Protein AF-A0A3S1JXC1-F1 (afdb_monomer)

Mean predicted aligned error: 9.46 Å

Radius of gyration: 21.22 Å; Cα contacts (8 Å, |Δi|>4): 31; chains: 1; bounding box: 63×40×57 Å

Foldseek 3Di:
DDDPCVCPPNVVVVVVVVVVVVVVVVVVVVLCVQQVPDDPVCNVVSVVVVVVVVVCCVVVLVVVLVVQLVVQLPDPDPVPRDPVSNVRSVVRSVVVVVVVVVVVVVVVVVVVVVVPDDDDPDDDD

Secondary structure (DSSP, 8-state):
----STTTTHHHHHHHHHHHHHHHHHHHHHHHHHHTT--TTTHHHHHHHHHHHHHHHHHHHHHHHHHHHHHHTT-S-GGG--HHHHHHHHHHHHHHHHHHHHHHHHHHHHHHHHHT---------

Sequence (125 aa):
SMMPTISGIPGYIAPIAIVTSGYALFQTANNTAVMSDIRPDQRGVISGLLNLSRNLGLITGASAMGAVFAFASVTIDIATARPEAVAAGMRITFAVAAVLIVVALAMAVGSRALAARPSLPGDIS

Solvent-accessible surface area (backbone atoms only — not comparable to full-atom values): 7306 Å² total; per-residue (Å²): 141,88,75,80,83,83,40,68,67,62,62,54,48,51,58,52,51,53,53,51,53,49,49,53,54,52,52,50,55,50,52,52,64,68,51,71,86,53,56,81,90,49,44,65,60,52,51,49,50,53,52,48,53,49,51,50,51,50,54,53,47,54,54,50,45,51,50,47,25,51,62,57,28,76,50,98,44,79,93,74,49,54,71,67,35,54,53,48,6,53,53,52,32,51,51,53,51,51,51,53,49,52,52,51,50,50,51,57,53,49,54,51,57,60,71,66,57,75,82,75,93,80,85,92,127

Structure (mmCIF, N/CA/C/O backbone):
data_AF-A0A3S1JXC1-F1
#
_entry.id   AF-A0A3S1JXC1-F1
#
loop_
_atom_site.group_PDB
_atom_site.id
_atom_site.type_symbol
_atom_site.label_atom_id
_atom_site.label_alt_id
_atom_site.label_comp_id
_atom_site.label_asym_id
_atom_site.label_entity_id
_atom_site.label_seq_id
_atom_site.pdbx_PDB_ins_code
_atom_site.Cartn_x
_atom_site.Cartn_y
_atom_site.Cartn_z
_atom_site.occupancy
_atom_site.B_iso_or_equiv
_atom_site.auth_seq_id
_atom_site.auth_comp_id
_atom_site.auth_asym_id
_atom_site.auth_atom_id
_atom_site.pdbx_PDB_model_num
ATOM 1 N N . SER A 1 1 ? 6.760 7.162 -29.001 1.00 48.03 1 SER A N 1
ATOM 2 C CA . SER A 1 1 ? 6.761 8.341 -28.118 1.00 48.03 1 SER A CA 1
ATOM 3 C C . SER A 1 1 ? 5.793 9.376 -28.627 1.00 48.03 1 SER A C 1
ATOM 5 O O . SER A 1 1 ? 6.128 9.998 -29.616 1.00 48.03 1 SER A O 1
ATOM 7 N N . MET A 1 2 ? 4.629 9.537 -27.989 1.00 46.03 2 MET A N 1
ATOM 8 C CA . MET A 1 2 ? 3.801 10.751 -28.041 1.00 46.03 2 MET A CA 1
ATOM 9 C C . MET A 1 2 ? 2.894 10.763 -26.804 1.00 46.03 2 MET A C 1
ATOM 11 O O . MET A 1 2 ? 1.779 10.258 -26.832 1.00 46.03 2 MET A O 1
ATOM 15 N N . MET A 1 3 ? 3.395 11.298 -25.694 1.00 49.75 3 MET A N 1
ATOM 16 C CA . MET A 1 3 ? 2.536 11.962 -24.714 1.00 49.75 3 MET A CA 1
ATOM 17 C C . MET A 1 3 ? 2.987 13.421 -24.711 1.00 49.75 3 MET A C 1
ATOM 19 O O . MET A 1 3 ? 4.197 13.655 -24.665 1.00 49.75 3 MET A O 1
ATOM 23 N N . PRO A 1 4 ? 2.071 14.393 -24.837 1.00 54.19 4 PRO A N 1
ATOM 24 C CA . PRO A 1 4 ? 2.443 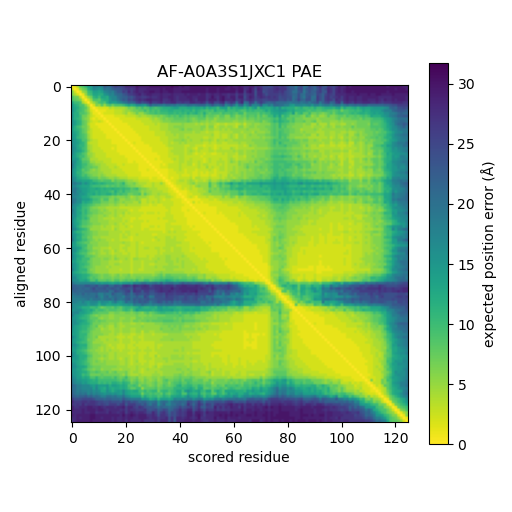15.795 -24.846 1.00 54.19 4 PRO A CA 1
ATOM 25 C C . PRO A 1 4 ? 3.209 16.119 -23.566 1.00 54.19 4 PRO A C 1
ATOM 27 O O . PRO A 1 4 ? 2.713 15.889 -22.464 1.00 54.19 4 PRO A O 1
ATOM 30 N N . THR A 1 5 ? 4.380 16.728 -23.709 1.00 55.84 5 THR A N 1
ATOM 31 C CA . THR A 1 5 ? 5.201 17.345 -22.653 1.00 55.84 5 THR A CA 1
ATOM 32 C C . THR A 1 5 ? 4.471 18.504 -21.933 1.00 55.84 5 THR A C 1
ATOM 34 O O . THR A 1 5 ? 5.090 19.337 -21.283 1.00 55.84 5 THR A O 1
ATOM 37 N N . ILE A 1 6 ? 3.140 18.590 -22.045 1.00 55.81 6 ILE A N 1
ATOM 38 C CA . ILE A 1 6 ? 2.315 19.743 -21.669 1.00 55.81 6 ILE A CA 1
ATOM 39 C C . ILE A 1 6 ? 1.902 19.751 -20.192 1.00 55.81 6 ILE A C 1
ATOM 41 O O . ILE A 1 6 ? 1.209 20.657 -19.746 1.00 55.81 6 ILE A O 1
ATOM 45 N N . SER A 1 7 ? 2.351 18.774 -19.402 1.00 58.69 7 SER A N 1
ATOM 46 C CA . SER A 1 7 ? 2.064 18.724 -17.967 1.00 58.69 7 SER A CA 1
ATOM 47 C C . SER A 1 7 ? 3.323 18.530 -17.125 1.00 58.69 7 SER A C 1
ATOM 49 O O . SER A 1 7 ? 3.282 17.790 -16.159 1.00 58.69 7 SER A O 1
ATOM 51 N N . GLY A 1 8 ? 4.446 19.163 -17.491 1.00 71.38 8 GLY A N 1
ATOM 52 C CA . GLY A 1 8 ? 5.758 19.020 -16.833 1.00 71.38 8 GLY A CA 1
ATOM 53 C C . GLY A 1 8 ? 5.722 18.820 -15.306 1.00 71.38 8 GLY A C 1
ATOM 54 O O . GLY A 1 8 ? 5.632 17.699 -14.819 1.00 71.38 8 GLY A O 1
ATOM 55 N N . ILE A 1 9 ? 5.810 19.898 -14.528 1.00 79.75 9 ILE A N 1
ATOM 56 C CA . ILE A 1 9 ? 5.703 19.825 -13.059 1.00 79.75 9 ILE A CA 1
ATOM 57 C C . ILE A 1 9 ? 4.259 19.508 -12.604 1.00 79.75 9 ILE A C 1
ATOM 59 O O . ILE A 1 9 ? 4.093 18.651 -11.735 1.00 79.75 9 ILE A O 1
ATOM 63 N N . PRO A 1 10 ? 3.193 20.113 -13.175 1.00 83.06 10 PRO A N 1
ATOM 64 C CA . PRO A 1 10 ? 1.829 19.894 -12.680 1.00 83.06 10 PRO A CA 1
ATOM 65 C C . PRO A 1 10 ? 1.331 18.447 -12.798 1.00 83.06 10 PRO A C 1
ATOM 67 O O . PRO A 1 10 ? 0.660 17.960 -11.892 1.00 83.06 10 PRO A O 1
ATOM 70 N N . GLY A 1 11 ? 1.685 17.738 -13.868 1.00 81.31 11 GLY A N 1
ATOM 71 C CA . GLY A 1 11 ? 1.294 16.346 -14.108 1.00 81.31 11 GLY A CA 1
ATOM 72 C C . GLY A 1 11 ? 2.042 15.347 -13.237 1.00 81.31 11 GLY A C 1
ATOM 73 O O . GLY A 1 11 ? 1.581 14.223 -13.073 1.00 81.31 11 GLY A O 1
ATOM 74 N N . TYR A 1 12 ? 3.157 15.764 -12.637 1.00 78.31 12 TYR A N 1
ATOM 75 C CA . TYR A 1 12 ? 3.862 15.008 -11.609 1.00 78.31 12 TYR A CA 1
ATOM 76 C C . TYR A 1 12 ? 3.321 15.310 -10.203 1.00 78.31 12 TYR A C 1
ATOM 78 O O . TYR A 1 12 ? 3.081 14.398 -9.413 1.00 78.31 12 TYR A O 1
ATOM 86 N N . ILE A 1 13 ? 3.074 16.587 -9.898 1.00 88.88 13 ILE A N 1
ATOM 87 C CA . ILE A 1 13 ? 2.615 17.025 -8.574 1.00 88.88 13 ILE A CA 1
ATOM 88 C C . ILE A 1 13 ? 1.165 16.616 -8.304 1.00 88.88 13 ILE A C 1
ATOM 90 O O . ILE A 1 13 ? 0.861 16.183 -7.194 1.00 88.88 13 ILE A O 1
ATOM 94 N N . ALA A 1 14 ? 0.268 16.717 -9.289 1.00 89.44 14 ALA A N 1
ATOM 95 C CA . ALA A 1 14 ? -1.149 16.422 -9.079 1.00 89.44 14 ALA A CA 1
ATOM 96 C C . ALA A 1 14 ? -1.402 14.967 -8.624 1.00 89.44 14 ALA A C 1
ATOM 98 O O . ALA A 1 14 ? -2.082 14.792 -7.611 1.00 89.44 14 ALA A O 1
ATOM 99 N N . PRO A 1 15 ? -0.828 13.921 -9.258 1.00 86.44 15 PRO A N 1
ATOM 100 C CA . PRO A 1 15 ? -0.954 12.550 -8.763 1.00 86.44 15 PRO A CA 1
ATOM 101 C C . PRO A 1 15 ? -0.399 12.364 -7.348 1.00 86.44 15 PRO A C 1
ATOM 103 O O . PRO A 1 15 ? -1.038 11.708 -6.530 1.00 86.44 15 PRO A O 1
ATOM 106 N N . ILE A 1 16 ? 0.753 12.967 -7.030 1.00 89.62 16 ILE A N 1
ATOM 107 C CA . ILE A 1 16 ? 1.356 12.878 -5.691 1.00 89.62 16 ILE A CA 1
ATOM 108 C C . ILE A 1 16 ? 0.437 13.504 -4.646 1.00 89.62 16 ILE A C 1
ATOM 110 O O . ILE A 1 16 ? 0.200 12.897 -3.602 1.00 89.62 16 ILE A O 1
ATOM 114 N N . ALA A 1 17 ? -0.104 14.690 -4.930 1.00 92.81 17 ALA A N 1
ATOM 115 C CA . ALA A 1 17 ? -1.039 15.369 -4.044 1.00 92.81 17 ALA A CA 1
ATOM 116 C C . ALA A 1 17 ? -2.292 14.514 -3.814 1.00 92.81 17 ALA A C 1
ATOM 118 O O . ALA A 1 17 ? -2.647 14.252 -2.668 1.00 92.81 17 ALA A O 1
ATOM 119 N N . ILE A 1 18 ? -2.903 13.995 -4.884 1.00 93.38 18 ILE A N 1
ATOM 120 C CA . ILE A 1 18 ? -4.095 13.136 -4.806 1.00 93.38 18 ILE A CA 1
ATOM 121 C C . ILE A 1 18 ? -3.822 11.887 -3.961 1.00 93.38 18 ILE A C 1
ATOM 123 O O . ILE A 1 18 ? -4.598 11.580 -3.055 1.00 93.38 18 ILE A O 1
ATOM 127 N N . VAL A 1 19 ? -2.719 11.180 -4.220 1.00 90.31 19 VAL A N 1
ATOM 128 C CA . VAL A 1 19 ? -2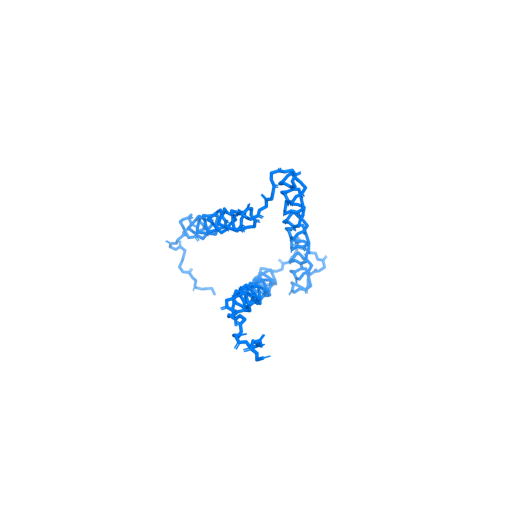.364 9.956 -3.486 1.00 90.31 19 VAL A CA 1
ATOM 129 C C . VAL A 1 19 ? -2.075 10.264 -2.020 1.00 90.31 19 VAL A C 1
ATOM 131 O O . VAL A 1 19 ? -2.563 9.555 -1.145 1.00 90.31 19 VAL A O 1
ATOM 134 N N . THR A 1 20 ? -1.336 11.336 -1.735 1.00 91.88 20 THR A N 1
ATOM 135 C CA . THR A 1 20 ? -0.964 11.717 -0.364 1.00 91.88 20 THR A CA 1
ATOM 136 C C . THR A 1 20 ? -2.186 12.140 0.446 1.00 91.88 20 THR A C 1
ATOM 138 O O . THR A 1 20 ? -2.387 11.659 1.562 1.00 91.88 20 THR A O 1
ATOM 141 N N . SER A 1 21 ? -3.037 13.001 -0.115 1.00 93.62 21 SER A N 1
ATOM 142 C CA . SER A 1 21 ? -4.274 13.438 0.535 1.00 93.62 21 SER A CA 1
ATOM 143 C C . SER A 1 21 ? -5.244 12.277 0.728 1.00 93.62 21 SER A C 1
ATOM 145 O O . SER A 1 21 ? -5.795 12.119 1.817 1.00 93.62 21 SER A O 1
ATOM 147 N N . GLY A 1 22 ? -5.412 11.425 -0.288 1.00 91.25 22 GLY A N 1
ATOM 148 C CA . GLY A 1 22 ? -6.216 10.211 -0.184 1.00 91.25 22 GLY A CA 1
ATOM 149 C C . GLY A 1 22 ? -5.710 9.309 0.938 1.00 91.25 22 GLY A C 1
ATOM 150 O O . GLY A 1 22 ? -6.472 8.959 1.835 1.00 91.25 22 GLY A O 1
ATOM 151 N N . TYR A 1 23 ? -4.411 9.006 0.945 1.00 89.62 23 TYR A N 1
ATOM 152 C CA . TYR A 1 23 ? -3.778 8.204 1.989 1.00 89.62 23 TYR A CA 1
ATOM 153 C C . TYR A 1 23 ? -4.027 8.774 3.391 1.00 89.62 23 TYR A C 1
ATOM 155 O O . TYR A 1 23 ? -4.467 8.034 4.268 1.00 89.62 23 TYR A O 1
ATOM 163 N N . ALA A 1 24 ? -3.832 10.080 3.597 1.00 91.50 24 ALA A N 1
ATOM 164 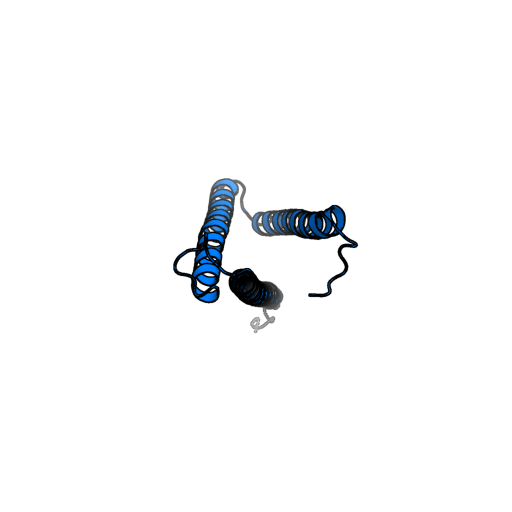C CA . ALA A 1 24 ? -4.053 10.724 4.892 1.00 91.50 24 ALA A CA 1
ATOM 165 C C . ALA A 1 24 ? -5.516 10.623 5.364 1.00 91.50 24 ALA A C 1
ATOM 167 O O . ALA A 1 24 ? -5.777 10.291 6.526 1.00 91.50 24 ALA A O 1
ATOM 168 N N . LEU A 1 25 ? -6.478 10.859 4.466 1.00 91.94 25 LEU A N 1
ATOM 169 C CA . LEU A 1 25 ? -7.908 10.750 4.772 1.00 91.94 25 LEU A CA 1
ATOM 170 C C . LEU A 1 25 ? -8.307 9.306 5.104 1.00 91.94 25 LEU A C 1
ATOM 172 O O . LEU A 1 25 ? -8.952 9.064 6.127 1.00 91.94 25 LEU A O 1
ATOM 176 N N . PHE A 1 26 ? -7.879 8.339 4.288 1.00 87.69 26 PHE A N 1
ATOM 177 C CA . PHE A 1 26 ? -8.147 6.919 4.521 1.00 87.69 26 PHE A CA 1
ATOM 178 C C . PHE A 1 26 ? -7.518 6.424 5.821 1.00 87.69 26 PHE A C 1
ATOM 180 O O . PHE A 1 26 ? -8.177 5.730 6.594 1.00 87.69 26 PHE A O 1
ATOM 187 N N . GLN A 1 27 ? -6.266 6.798 6.088 1.00 89.25 27 GLN A N 1
ATOM 188 C CA . GLN A 1 27 ? -5.560 6.414 7.305 1.00 89.25 27 GLN A CA 1
ATOM 189 C C . GLN A 1 27 ? -6.262 6.973 8.547 1.00 89.25 27 GLN A C 1
ATOM 191 O O . GLN A 1 27 ? -6.433 6.248 9.524 1.00 89.25 27 GLN A O 1
ATOM 196 N N . THR A 1 28 ? -6.724 8.225 8.497 1.00 91.38 28 THR A N 1
ATOM 197 C CA . THR A 1 28 ? -7.452 8.864 9.603 1.00 91.38 28 THR A CA 1
ATOM 198 C C . THR A 1 28 ? -8.773 8.148 9.876 1.00 91.38 28 THR A C 1
ATOM 200 O O . THR A 1 28 ? -9.002 7.696 10.996 1.00 91.38 28 THR A O 1
ATOM 203 N N . ALA A 1 29 ? -9.607 7.961 8.849 1.00 87.12 29 ALA A N 1
ATOM 204 C CA . ALA A 1 29 ? -10.892 7.280 8.989 1.00 87.12 29 ALA A CA 1
ATOM 205 C C . ALA A 1 29 ? -10.736 5.826 9.471 1.00 87.12 29 ALA A C 1
ATOM 207 O O . ALA A 1 29 ? -11.496 5.371 10.324 1.00 87.12 29 ALA A O 1
ATOM 208 N N . ASN A 1 30 ? -9.737 5.100 8.958 1.00 87.50 30 ASN A N 1
ATOM 209 C CA . ASN A 1 30 ? -9.452 3.727 9.369 1.00 87.50 30 ASN A CA 1
ATOM 210 C C . ASN A 1 30 ? -8.983 3.650 10.829 1.00 87.50 30 ASN A C 1
ATOM 212 O O . ASN A 1 30 ? -9.493 2.825 11.583 1.00 87.50 30 ASN A O 1
ATOM 216 N N . ASN A 1 31 ? -8.082 4.542 11.249 1.00 89.62 31 ASN A N 1
ATOM 217 C CA . ASN A 1 31 ? -7.625 4.607 12.637 1.00 89.62 31 ASN A CA 1
ATOM 218 C C . ASN A 1 31 ? -8.786 4.864 13.596 1.00 89.62 31 ASN A C 1
ATOM 220 O O . ASN A 1 31 ? -8.928 4.155 14.588 1.00 89.62 31 ASN A O 1
ATOM 224 N N . THR A 1 32 ? -9.633 5.849 13.299 1.00 87.81 32 THR A N 1
ATOM 225 C CA . THR A 1 32 ? -10.787 6.172 14.144 1.00 87.81 32 THR A CA 1
ATOM 226 C C . THR A 1 32 ? -11.780 5.015 14.208 1.00 87.81 32 THR A C 1
ATOM 228 O O . THR A 1 32 ? -12.261 4.707 15.292 1.00 87.81 32 THR A O 1
ATOM 231 N N . ALA A 1 33 ? -12.041 4.340 13.084 1.00 87.00 33 ALA A N 1
ATOM 232 C CA . ALA A 1 33 ? -12.937 3.185 13.041 1.00 87.00 33 ALA A CA 1
ATOM 233 C C . ALA A 1 33 ? -12.411 1.983 13.842 1.00 87.00 33 ALA A C 1
ATOM 235 O O . ALA A 1 33 ? -13.196 1.284 14.466 1.00 87.00 33 ALA A O 1
ATOM 236 N N . VAL A 1 34 ? -11.096 1.738 13.855 1.00 87.94 34 VAL A N 1
ATOM 237 C CA . VAL A 1 34 ? -10.511 0.695 14.715 1.00 87.94 34 VAL A CA 1
ATOM 238 C C . VAL A 1 34 ? -10.611 1.091 16.189 1.00 87.94 34 VAL A C 1
ATOM 240 O O . VAL A 1 34 ? -10.812 0.233 17.038 1.00 87.94 34 VAL A O 1
ATOM 243 N N . MET A 1 35 ? -10.488 2.382 16.506 1.00 90.94 35 MET A N 1
ATOM 244 C CA . MET A 1 35 ? -10.428 2.877 17.885 1.00 90.94 35 MET A CA 1
ATOM 245 C C . MET A 1 35 ? -11.787 3.128 18.551 1.00 90.94 35 MET A C 1
ATOM 247 O O . MET A 1 35 ? -11.808 3.297 19.773 1.00 90.94 35 MET A O 1
ATOM 251 N N . SER A 1 36 ? -12.896 3.174 17.800 1.00 87.06 36 SER A N 1
ATOM 252 C CA . SER A 1 36 ? -14.216 3.595 18.304 1.00 87.06 36 SER A CA 1
ATOM 253 C C . SER A 1 36 ? -14.703 2.780 19.499 1.00 87.06 36 SER A C 1
ATOM 255 O O . SER A 1 36 ? -15.198 3.357 20.464 1.00 87.06 36 SER A O 1
ATOM 257 N N . ASP A 1 37 ? -14.485 1.466 19.473 1.00 84.69 37 ASP A N 1
ATOM 258 C CA . ASP A 1 37 ? -15.061 0.520 20.438 1.00 84.69 37 ASP A CA 1
ATOM 259 C C . ASP A 1 37 ? -14.018 -0.074 21.402 1.00 84.69 37 ASP A C 1
ATOM 261 O O . ASP A 1 37 ? -14.250 -1.087 22.066 1.00 84.69 37 ASP A O 1
ATOM 265 N N . ILE A 1 38 ? -12.841 0.557 21.502 1.00 89.25 38 ILE A N 1
ATOM 266 C CA . ILE A 1 38 ? -11.729 0.066 22.327 1.00 89.25 38 ILE A CA 1
ATOM 267 C C . ILE A 1 38 ? -11.750 0.703 23.717 1.00 89.25 38 ILE A C 1
ATOM 269 O O . ILE A 1 38 ? -11.716 1.934 23.872 1.00 89.25 38 ILE A O 1
ATOM 273 N N . ARG A 1 39 ? -11.719 -0.162 24.740 1.00 89.00 39 ARG A N 1
ATOM 274 C CA . ARG A 1 39 ? -11.638 0.226 26.154 1.00 89.00 39 ARG A CA 1
ATOM 275 C C . ARG A 1 39 ? -10.371 1.055 26.425 1.00 89.00 39 ARG A C 1
ATOM 277 O O . ARG A 1 39 ? -9.317 0.739 25.867 1.00 89.00 39 ARG A O 1
ATOM 284 N N . PRO A 1 40 ? -10.430 2.105 27.267 1.00 85.81 40 PRO A N 1
ATOM 285 C CA . PRO A 1 40 ? -9.308 3.026 27.473 1.00 85.81 40 PRO A CA 1
ATOM 286 C C . PRO A 1 40 ? -7.983 2.360 27.872 1.00 85.81 40 PRO A C 1
ATOM 288 O O . PRO A 1 40 ? -6.928 2.802 27.424 1.00 85.81 40 PRO A O 1
ATOM 291 N N . ASP A 1 41 ? -8.040 1.280 28.649 1.00 90.81 41 ASP A N 1
ATOM 292 C CA . ASP A 1 41 ? -6.898 0.491 29.123 1.00 90.81 41 ASP A CA 1
ATOM 293 C C . ASP A 1 41 ? -6.162 -0.265 28.001 1.00 90.81 41 ASP A C 1
ATOM 295 O O . ASP A 1 41 ? -4.976 -0.560 28.129 1.00 90.81 41 ASP A O 1
ATOM 299 N N . GLN A 1 42 ? -6.823 -0.527 26.870 1.00 91.81 42 GLN A N 1
ATOM 300 C CA . GLN A 1 42 ? -6.270 -1.311 25.756 1.00 91.81 42 GLN A CA 1
ATOM 301 C C . GLN A 1 42 ? -5.865 -0.460 24.545 1.00 91.81 42 GLN A C 1
ATOM 303 O O . GLN A 1 42 ? -5.186 -0.952 23.639 1.00 91.81 42 GLN A O 1
ATOM 308 N N . ARG A 1 43 ? -6.223 0.832 24.517 1.00 90.25 43 ARG A N 1
ATOM 309 C CA . ARG A 1 43 ? -5.968 1.725 23.369 1.00 90.25 43 ARG A CA 1
ATOM 310 C C . ARG A 1 43 ? -4.491 1.823 22.999 1.00 90.25 43 ARG A C 1
ATOM 312 O O . ARG A 1 43 ? -4.172 1.869 21.814 1.00 90.25 43 ARG A O 1
ATOM 319 N N . GLY A 1 44 ? -3.593 1.814 23.986 1.00 91.81 44 GLY A N 1
ATOM 320 C CA . GLY A 1 44 ? -2.146 1.851 23.748 1.00 91.81 44 GLY A CA 1
ATOM 321 C C . GLY A 1 44 ? -1.645 0.623 22.984 1.00 91.81 44 GLY A C 1
ATOM 322 O O . GLY A 1 44 ? -0.947 0.761 21.982 1.00 91.81 44 GLY A O 1
ATOM 323 N N . VAL A 1 45 ? -2.066 -0.574 23.406 1.00 94.12 45 VAL A N 1
ATOM 324 C CA . VAL A 1 45 ? -1.677 -1.843 22.771 1.00 94.12 45 VAL A CA 1
ATOM 325 C C . VAL A 1 45 ? -2.255 -1.946 21.362 1.00 94.12 45 VAL A C 1
ATOM 327 O O . VAL A 1 45 ? -1.528 -2.282 20.428 1.00 94.12 45 VAL A O 1
ATOM 330 N N . ILE A 1 46 ? -3.531 -1.596 21.173 1.00 94.88 46 ILE A N 1
ATOM 331 C CA . ILE A 1 46 ? -4.157 -1.666 19.847 1.00 94.88 46 ILE A CA 1
ATOM 332 C C . ILE A 1 46 ? -3.583 -0.609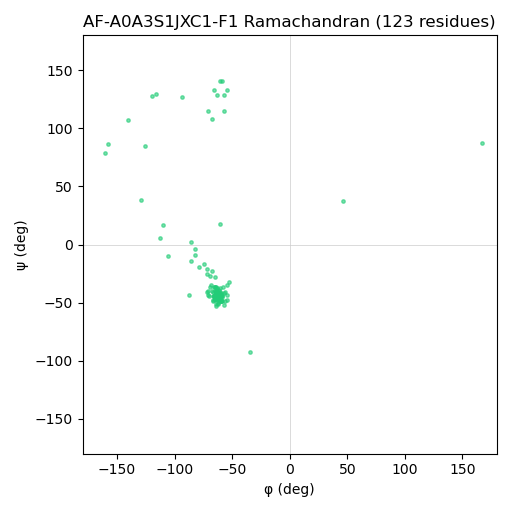 18.899 1.00 94.88 46 ILE A C 1
ATOM 334 O O . ILE A 1 46 ? -3.352 -0.904 17.729 1.00 94.88 46 ILE A O 1
ATOM 338 N N . SER A 1 47 ? -3.268 0.593 19.389 1.00 91.19 47 SER A N 1
ATOM 339 C CA . SER A 1 47 ? -2.590 1.621 18.588 1.00 91.19 47 SER A CA 1
ATOM 340 C C . SER A 1 47 ? -1.184 1.175 18.181 1.00 91.19 47 SER A C 1
ATOM 342 O O . SER A 1 47 ? -0.794 1.326 17.021 1.00 91.19 47 SER A O 1
ATOM 344 N N . GLY A 1 48 ? -0.455 0.531 19.100 1.00 94.06 48 GLY A N 1
ATOM 345 C CA . GLY A 1 48 ? 0.837 -0.091 18.823 1.00 94.06 48 GLY A CA 1
ATOM 346 C C . GLY A 1 48 ? 0.745 -1.173 17.746 1.00 94.06 48 GLY A C 1
ATOM 347 O O . GLY A 1 48 ? 1.497 -1.129 16.773 1.00 94.06 48 GLY A O 1
ATOM 348 N N . LEU A 1 49 ? -0.214 -2.095 17.865 1.00 95.50 49 LEU A N 1
ATOM 349 C CA . LEU A 1 49 ? -0.422 -3.167 16.889 1.00 95.50 49 LEU A CA 1
ATOM 350 C C . LEU A 1 49 ? -0.852 -2.624 15.519 1.00 95.50 49 LEU A C 1
ATOM 352 O O . LEU A 1 49 ? -0.355 -3.082 14.490 1.00 95.50 49 LEU A O 1
ATOM 356 N N . LEU A 1 50 ? -1.719 -1.610 15.495 1.00 92.50 50 LEU A N 1
ATOM 357 C CA . LEU A 1 50 ? -2.155 -0.939 14.273 1.00 92.50 50 LEU A CA 1
ATOM 358 C C . LEU A 1 50 ? -0.983 -0.248 13.564 1.00 92.50 50 LEU A C 1
ATOM 360 O O . LEU A 1 50 ? -0.822 -0.372 12.348 1.00 92.50 50 LEU A O 1
ATOM 364 N N . ASN A 1 51 ? -0.134 0.458 14.315 1.00 93.75 51 ASN A N 1
ATOM 365 C CA . ASN A 1 51 ? 1.054 1.092 13.757 1.00 93.75 51 ASN A CA 1
ATOM 366 C C . ASN A 1 51 ? 2.085 0.063 13.276 1.00 93.75 51 ASN A C 1
ATOM 368 O O . ASN A 1 51 ? 2.682 0.244 12.214 1.00 93.75 51 ASN A O 1
ATOM 372 N N . LEU A 1 52 ? 2.280 -1.027 14.018 1.00 95.62 52 LEU A N 1
ATOM 373 C CA . LEU A 1 52 ? 3.168 -2.115 13.620 1.00 95.62 52 LEU A CA 1
ATOM 374 C C . LEU A 1 52 ? 2.687 -2.764 12.321 1.00 95.62 52 LEU A C 1
ATOM 376 O O . LEU A 1 52 ? 3.458 -2.857 11.371 1.00 95.62 52 LEU A O 1
ATOM 380 N N . SER A 1 53 ? 1.409 -3.142 12.250 1.00 94.38 53 SER A N 1
ATOM 381 C CA . SER A 1 53 ? 0.802 -3.718 11.046 1.00 94.38 53 SER A CA 1
ATOM 382 C C . SER A 1 53 ? 0.997 -2.813 9.832 1.00 94.38 53 SER A C 1
ATOM 384 O O . SER A 1 53 ? 1.377 -3.292 8.764 1.00 94.38 53 SER A O 1
ATOM 386 N N . ARG A 1 54 ? 0.811 -1.500 10.002 1.00 91.56 54 ARG A N 1
ATOM 387 C CA . ARG A 1 54 ? 1.036 -0.523 8.936 1.00 91.56 54 ARG A CA 1
ATOM 388 C C . ARG A 1 54 ? 2.485 -0.487 8.474 1.00 91.56 54 ARG A C 1
ATOM 390 O O . ARG A 1 54 ? 2.731 -0.554 7.275 1.00 91.56 54 ARG A O 1
ATOM 397 N N . ASN A 1 55 ? 3.432 -0.353 9.399 1.00 94.88 55 ASN A N 1
ATOM 398 C CA . ASN A 1 55 ? 4.847 -0.264 9.042 1.00 94.88 55 ASN A CA 1
ATOM 399 C C . ASN A 1 55 ? 5.340 -1.556 8.391 1.00 94.88 55 ASN A C 1
ATOM 401 O O . ASN A 1 55 ? 6.048 -1.494 7.392 1.00 94.88 55 ASN A O 1
ATOM 405 N N . LEU A 1 56 ? 4.904 -2.714 8.889 1.00 96.19 56 LEU A N 1
ATOM 406 C CA . LEU A 1 56 ? 5.177 -3.996 8.245 1.00 96.19 56 LEU A CA 1
ATOM 407 C C . LEU A 1 56 ? 4.598 -4.035 6.830 1.00 96.19 56 LEU A C 1
ATOM 409 O O . LEU A 1 56 ? 5.325 -4.346 5.895 1.00 96.19 56 LEU A O 1
ATOM 413 N N . GLY A 1 57 ? 3.337 -3.636 6.646 1.00 93.12 57 GLY A N 1
ATOM 414 C CA . GLY A 1 57 ? 2.719 -3.551 5.323 1.00 93.12 57 GLY A CA 1
ATOM 415 C C . GLY A 1 57 ? 3.485 -2.637 4.359 1.00 93.12 57 GLY A C 1
ATOM 416 O O . GLY A 1 57 ? 3.685 -3.004 3.203 1.00 93.12 57 GLY A O 1
ATOM 417 N N . LEU A 1 58 ? 3.967 -1.483 4.831 1.00 92.94 58 LEU A N 1
ATOM 418 C CA . LEU A 1 58 ? 4.767 -0.552 4.029 1.00 92.94 58 LEU A CA 1
ATOM 419 C C . LEU A 1 58 ? 6.135 -1.134 3.656 1.00 92.94 58 LEU A C 1
ATOM 421 O O . LEU A 1 58 ? 6.505 -1.091 2.484 1.00 92.94 58 LEU A O 1
ATOM 425 N N . ILE A 1 59 ? 6.869 -1.698 4.619 1.00 96.31 59 ILE A N 1
ATOM 426 C CA . ILE A 1 59 ? 8.195 -2.291 4.386 1.00 96.31 59 ILE A CA 1
ATOM 427 C C . ILE A 1 59 ? 8.073 -3.488 3.441 1.00 96.31 59 ILE A C 1
ATOM 429 O O . ILE A 1 59 ? 8.743 -3.531 2.411 1.00 96.31 59 ILE A O 1
ATOM 433 N N . THR A 1 60 ? 7.174 -4.428 3.741 1.00 95.06 60 THR A N 1
ATOM 434 C CA . THR A 1 60 ? 6.933 -5.605 2.901 1.00 95.06 60 THR A CA 1
ATOM 435 C C . THR A 1 60 ? 6.459 -5.203 1.509 1.00 95.06 60 THR A C 1
ATOM 437 O O . THR A 1 60 ? 6.944 -5.751 0.522 1.00 95.06 60 THR A O 1
ATOM 440 N N . GLY A 1 61 ? 5.558 -4.223 1.406 1.00 93.88 61 GLY A N 1
ATOM 441 C CA . GLY A 1 61 ? 5.074 -3.707 0.129 1.00 93.88 61 GLY A CA 1
ATOM 442 C C . GLY A 1 61 ? 6.191 -3.093 -0.713 1.00 93.88 61 GLY A C 1
ATOM 443 O O . GLY A 1 61 ? 6.332 -3.448 -1.881 1.00 93.88 61 GLY A O 1
ATOM 444 N N . ALA A 1 62 ? 7.023 -2.230 -0.125 1.00 94.62 62 ALA A N 1
ATOM 445 C CA . ALA A 1 62 ? 8.153 -1.616 -0.818 1.00 94.62 62 ALA A CA 1
ATOM 446 C C . ALA A 1 62 ? 9.157 -2.669 -1.315 1.00 94.62 62 ALA A C 1
ATOM 448 O O . ALA A 1 62 ? 9.549 -2.641 -2.483 1.00 94.62 62 ALA A O 1
ATOM 449 N N . SER A 1 63 ? 9.519 -3.639 -0.470 1.00 95.69 63 SER A N 1
ATOM 450 C CA . SER A 1 63 ? 10.414 -4.737 -0.853 1.00 95.69 63 SER A CA 1
ATOM 451 C C . SER A 1 63 ? 9.819 -5.614 -1.958 1.00 95.69 63 SER A C 1
ATOM 453 O O . SER A 1 63 ? 10.507 -5.920 -2.931 1.00 95.69 63 SER A O 1
ATOM 455 N N . ALA A 1 64 ? 8.540 -5.984 -1.852 1.00 95.69 64 ALA A N 1
ATOM 456 C CA . ALA A 1 64 ? 7.863 -6.808 -2.851 1.00 95.69 64 ALA A CA 1
ATOM 457 C C . ALA A 1 64 ? 7.751 -6.090 -4.203 1.00 95.69 64 ALA A C 1
ATOM 459 O O . ALA A 1 64 ? 8.061 -6.681 -5.235 1.00 95.69 64 ALA A O 1
ATOM 460 N N . MET A 1 65 ? 7.370 -4.809 -4.215 1.00 95.12 65 MET A N 1
ATOM 461 C CA . MET A 1 65 ? 7.288 -4.022 -5.451 1.00 95.12 65 MET A CA 1
ATOM 462 C C . MET A 1 65 ? 8.664 -3.819 -6.094 1.00 95.12 65 MET A C 1
ATOM 464 O O . MET A 1 65 ? 8.772 -3.876 -7.320 1.00 95.12 65 MET A O 1
ATOM 468 N N . GLY A 1 66 ? 9.716 -3.646 -5.287 1.00 91.56 66 GLY A N 1
ATOM 469 C CA . GLY A 1 66 ? 11.100 -3.613 -5.765 1.00 91.56 66 GLY A CA 1
ATOM 470 C C . GLY A 1 66 ? 11.525 -4.930 -6.421 1.00 91.56 66 GLY A C 1
ATOM 471 O O . GLY A 1 66 ? 12.106 -4.913 -7.504 1.00 91.56 66 GLY A O 1
ATOM 472 N N . ALA A 1 67 ? 11.171 -6.071 -5.824 1.00 92.31 67 ALA A N 1
ATOM 473 C CA . ALA A 1 67 ? 11.445 -7.390 -6.393 1.00 92.31 67 ALA A CA 1
ATOM 474 C C . ALA A 1 67 ? 10.666 -7.641 -7.697 1.00 92.31 67 ALA A C 1
ATOM 476 O O . ALA A 1 67 ? 11.248 -8.101 -8.678 1.00 92.31 67 ALA A O 1
ATOM 477 N N . VAL A 1 68 ? 9.374 -7.287 -7.739 1.00 93.06 68 VAL A N 1
ATOM 478 C CA . VAL A 1 68 ? 8.550 -7.363 -8.959 1.00 93.06 68 VAL A CA 1
ATOM 479 C C . VAL A 1 68 ? 9.154 -6.503 -10.063 1.00 93.06 68 VAL A C 1
ATOM 481 O O . VAL A 1 68 ? 9.278 -6.972 -11.190 1.00 93.06 68 VAL A O 1
ATOM 484 N N . PHE A 1 69 ? 9.582 -5.279 -9.745 1.00 90.81 69 PHE A N 1
ATOM 485 C CA . PHE A 1 69 ? 10.234 -4.392 -10.706 1.00 90.81 69 PHE A CA 1
ATOM 486 C C . PHE A 1 69 ? 11.540 -4.989 -11.245 1.00 90.81 69 PHE A C 1
ATOM 488 O O . PHE A 1 69 ? 11.748 -5.015 -12.459 1.00 90.81 69 PHE A O 1
ATOM 495 N N . ALA A 1 70 ? 12.411 -5.487 -10.362 1.00 88.69 70 ALA A N 1
ATOM 496 C CA . ALA A 1 70 ? 13.686 -6.090 -10.747 1.00 88.69 70 ALA A CA 1
ATOM 497 C C . ALA A 1 70 ? 13.480 -7.311 -11.659 1.00 88.69 70 ALA A C 1
ATOM 499 O O . ALA A 1 70 ? 14.128 -7.434 -12.694 1.00 88.69 70 ALA A O 1
ATOM 500 N N . PHE A 1 71 ? 12.514 -8.169 -11.326 1.00 86.94 71 PHE A N 1
ATOM 501 C CA . PHE A 1 71 ? 12.152 -9.316 -12.154 1.00 86.94 71 PHE A CA 1
ATOM 502 C C . PHE A 1 71 ? 11.568 -8.891 -13.511 1.00 86.94 71 PHE A C 1
ATOM 504 O O . PHE A 1 71 ? 11.973 -9.394 -14.557 1.00 86.94 71 PHE A O 1
ATOM 511 N N . ALA A 1 72 ? 10.639 -7.934 -13.507 1.00 86.69 72 ALA A N 1
ATOM 512 C CA . ALA A 1 72 ? 9.918 -7.485 -14.695 1.00 86.69 72 ALA A CA 1
ATOM 513 C C . ALA A 1 72 ? 10.774 -6.665 -15.672 1.00 86.69 72 ALA A C 1
ATOM 515 O O . ALA A 1 72 ? 10.467 -6.614 -16.862 1.00 86.69 72 ALA A O 1
ATOM 516 N N . SER A 1 73 ? 11.830 -6.014 -15.185 1.00 83.56 73 SER A N 1
ATOM 517 C CA . SER A 1 73 ? 12.746 -5.227 -16.015 1.00 83.56 73 SER A CA 1
ATOM 518 C C . SER A 1 73 ? 13.818 -6.072 -16.715 1.00 83.56 73 SER A C 1
ATOM 520 O O . SER A 1 73 ? 14.494 -5.542 -17.593 1.00 83.56 73 SER A O 1
ATOM 522 N N . VAL A 1 74 ? 13.953 -7.371 -16.387 1.00 71.38 74 VAL A N 1
ATOM 523 C CA . VAL A 1 74 ? 14.873 -8.342 -17.031 1.00 71.38 74 VAL A CA 1
ATOM 524 C C . VAL A 1 74 ? 16.288 -7.767 -17.218 1.00 71.38 74 VAL A C 1
ATOM 526 O O . VAL A 1 74 ? 16.948 -7.976 -18.234 1.00 71.38 74 VAL A O 1
ATOM 529 N N . THR A 1 75 ? 16.755 -6.986 -16.245 1.00 62.69 75 THR A N 1
ATOM 530 C CA . THR A 1 75 ? 18.063 -6.332 -16.291 1.00 62.69 75 THR A CA 1
ATOM 531 C C . THR A 1 75 ? 18.919 -6.797 -15.123 1.00 62.69 75 THR A C 1
ATOM 533 O O . THR A 1 75 ? 18.495 -6.763 -13.970 1.00 62.69 75 THR A O 1
ATOM 536 N N . ILE A 1 76 ? 20.131 -7.256 -15.437 1.00 56.16 76 ILE A N 1
ATOM 537 C CA . ILE A 1 76 ? 21.145 -7.640 -14.444 1.00 56.16 76 ILE A CA 1
ATOM 538 C C . ILE A 1 76 ? 21.827 -6.377 -13.883 1.00 56.16 76 ILE A C 1
ATOM 540 O O . ILE A 1 76 ? 22.383 -6.408 -12.789 1.00 56.16 76 ILE A O 1
ATOM 544 N N . ASP A 1 77 ? 21.727 -5.247 -14.594 1.00 60.38 77 ASP A N 1
ATOM 545 C CA . ASP A 1 77 ? 22.334 -3.977 -14.215 1.00 60.38 77 ASP A CA 1
ATOM 546 C C . ASP A 1 77 ? 21.392 -2.795 -14.515 1.00 60.38 77 ASP A C 1
ATOM 548 O O . ASP A 1 77 ? 21.141 -2.405 -15.658 1.00 60.38 77 ASP A O 1
ATOM 552 N N . ILE A 1 78 ? 20.823 -2.219 -13.454 1.00 59.66 78 ILE A N 1
ATOM 553 C CA . ILE A 1 78 ? 19.868 -1.103 -13.536 1.00 59.66 78 ILE A CA 1
ATOM 554 C C . ILE A 1 78 ? 20.540 0.158 -14.103 1.00 59.66 78 ILE A C 1
ATOM 556 O O . ILE A 1 78 ? 19.867 0.959 -14.751 1.00 59.66 78 ILE A O 1
ATOM 560 N N . ALA A 1 79 ? 21.857 0.323 -13.923 1.00 62.91 79 ALA A N 1
ATOM 561 C CA . ALA A 1 79 ? 22.593 1.488 -14.415 1.00 62.91 79 ALA A CA 1
ATOM 562 C C . ALA A 1 79 ? 22.754 1.495 -15.946 1.00 62.91 79 ALA A C 1
ATOM 564 O O . ALA A 1 79 ? 22.939 2.558 -16.537 1.00 62.91 79 ALA A O 1
ATOM 565 N N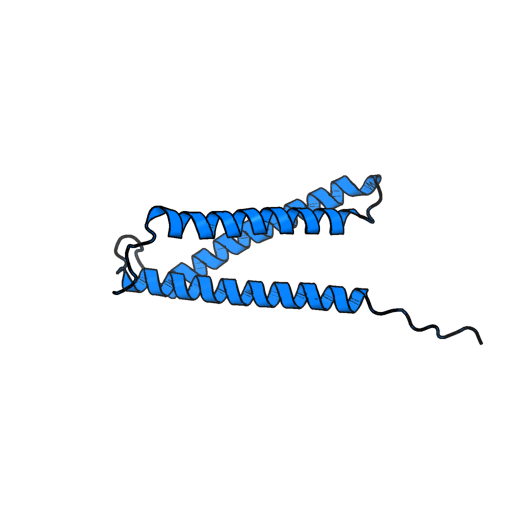 . THR A 1 80 ? 22.639 0.331 -16.594 1.00 62.69 80 THR A N 1
ATOM 566 C CA . THR A 1 80 ? 22.739 0.161 -18.055 1.00 62.69 80 THR A CA 1
ATOM 567 C C . THR A 1 80 ? 21.412 -0.252 -18.703 1.00 62.69 80 THR A C 1
ATOM 569 O O . THR A 1 80 ? 21.348 -0.494 -19.912 1.00 62.69 80 THR A O 1
ATOM 572 N N . ALA A 1 81 ? 20.326 -0.301 -17.923 1.00 64.00 81 ALA A N 1
ATOM 573 C CA . ALA A 1 81 ? 19.016 -0.727 -18.392 1.00 64.00 81 ALA A CA 1
ATOM 574 C C . ALA A 1 81 ? 18.473 0.209 -19.482 1.00 64.00 81 ALA A C 1
ATOM 576 O O . ALA A 1 81 ? 18.384 1.428 -19.316 1.00 64.00 81 ALA A O 1
ATOM 577 N N . ARG A 1 82 ? 18.043 -0.379 -20.603 1.00 75.31 82 ARG A N 1
ATOM 578 C CA . ARG A 1 82 ? 17.390 0.371 -21.679 1.00 75.31 82 ARG A CA 1
ATOM 579 C C . ARG A 1 82 ? 16.108 1.039 -21.155 1.00 75.31 82 ARG A C 1
ATOM 581 O O . ARG A 1 82 ? 15.357 0.385 -20.425 1.00 75.31 82 ARG A O 1
ATOM 588 N N . PRO A 1 83 ? 15.783 2.279 -21.570 1.00 78.62 83 PRO A N 1
ATOM 589 C CA . PRO A 1 83 ? 14.572 2.979 -21.127 1.00 78.62 83 PRO A CA 1
ATOM 590 C C . PRO A 1 83 ? 13.284 2.168 -21.326 1.00 78.62 83 PRO A C 1
ATOM 592 O O . PRO A 1 83 ? 12.359 2.247 -20.517 1.00 78.62 83 PRO A O 1
ATOM 595 N N . GLU A 1 84 ? 13.237 1.340 -22.374 1.00 79.88 84 GLU A N 1
ATOM 596 C CA . GLU A 1 84 ? 12.110 0.446 -22.645 1.00 79.88 84 GLU A CA 1
ATOM 597 C C . GLU A 1 84 ? 11.908 -0.613 -21.547 1.00 79.88 84 GLU A C 1
ATOM 599 O O . GLU A 1 84 ? 10.769 -0.896 -21.172 1.00 79.88 84 GLU A O 1
ATOM 604 N N . ALA A 1 85 ? 12.994 -1.169 -21.003 1.00 81.94 85 ALA A N 1
ATOM 605 C CA . ALA A 1 85 ? 12.960 -2.197 -19.963 1.00 81.94 85 ALA A CA 1
ATOM 606 C C . ALA A 1 85 ? 12.500 -1.623 -18.613 1.00 81.94 85 ALA A C 1
ATOM 608 O O . ALA A 1 85 ? 11.668 -2.219 -17.929 1.00 81.94 85 ALA A O 1
ATOM 609 N N . VAL A 1 86 ? 12.960 -0.415 -18.271 1.00 84.31 86 VAL A N 1
ATOM 610 C CA . VAL A 1 86 ? 12.498 0.320 -17.082 1.00 84.31 86 VAL A CA 1
ATOM 611 C C . VAL A 1 86 ? 11.011 0.652 -17.201 1.00 84.31 86 VAL A C 1
ATOM 613 O O . VAL A 1 86 ? 10.247 0.422 -16.265 1.00 84.31 86 VAL A O 1
ATOM 616 N N . ALA A 1 87 ? 10.566 1.136 -18.365 1.00 86.25 87 ALA A N 1
ATOM 617 C CA . ALA A 1 87 ? 9.157 1.440 -18.599 1.00 86.25 87 ALA A CA 1
ATOM 618 C C . ALA A 1 87 ? 8.264 0.190 -18.493 1.00 86.25 87 ALA A C 1
ATOM 620 O O . ALA A 1 87 ? 7.176 0.264 -17.917 1.00 86.25 87 ALA A O 1
ATOM 621 N N . ALA A 1 88 ? 8.714 -0.953 -19.019 1.00 86.56 88 ALA A N 1
ATOM 622 C CA . ALA A 1 88 ? 8.009 -2.227 -18.891 1.00 86.56 88 ALA A CA 1
ATOM 623 C C . ALA A 1 88 ? 7.936 -2.694 -17.428 1.00 86.56 88 ALA A C 1
ATOM 625 O O . ALA A 1 88 ? 6.842 -2.999 -16.947 1.00 86.56 88 ALA A O 1
ATOM 626 N N . GLY A 1 89 ? 9.060 -2.652 -16.705 1.00 87.25 89 GLY A N 1
ATOM 627 C CA . GLY A 1 89 ? 9.123 -2.976 -15.279 1.00 87.25 89 GLY A CA 1
ATOM 628 C C . GLY A 1 89 ? 8.162 -2.124 -14.451 1.00 87.25 89 GLY A C 1
ATOM 629 O O . GLY A 1 89 ? 7.348 -2.662 -13.705 1.00 87.25 89 GLY A O 1
ATOM 630 N N . MET A 1 90 ? 8.164 -0.801 -14.653 1.00 90.94 90 MET A N 1
ATOM 631 C CA . MET A 1 90 ? 7.250 0.116 -13.957 1.00 90.94 90 MET A CA 1
ATOM 632 C C . MET A 1 90 ? 5.777 -0.202 -14.236 1.00 90.94 90 MET A C 1
ATOM 634 O O . MET A 1 90 ? 4.969 -0.214 -13.309 1.00 90.94 90 MET A O 1
ATOM 638 N N . ARG A 1 91 ? 5.405 -0.475 -15.496 1.00 90.88 91 ARG A N 1
ATOM 639 C CA . ARG A 1 91 ? 4.018 -0.823 -15.858 1.00 90.88 91 ARG A CA 1
ATOM 640 C C . ARG A 1 91 ? 3.557 -2.101 -15.170 1.00 90.88 91 ARG A C 1
ATOM 642 O O . ARG A 1 91 ? 2.439 -2.132 -14.665 1.00 90.88 91 ARG A O 1
ATOM 649 N N . ILE A 1 92 ? 4.405 -3.129 -15.137 1.00 92.75 92 ILE A N 1
ATOM 650 C CA . ILE A 1 92 ? 4.089 -4.401 -14.481 1.00 92.75 92 ILE A CA 1
ATOM 651 C C . ILE A 1 92 ? 3.940 -4.192 -12.974 1.00 92.75 92 ILE A C 1
ATOM 653 O O . ILE A 1 92 ? 2.926 -4.596 -12.410 1.00 92.75 92 ILE A O 1
ATOM 657 N N . THR A 1 93 ? 4.876 -3.493 -12.329 1.00 93.88 93 THR A N 1
ATOM 658 C CA . THR A 1 93 ? 4.791 -3.194 -10.892 1.00 93.88 93 THR A CA 1
ATOM 659 C C . THR A 1 93 ? 3.521 -2.420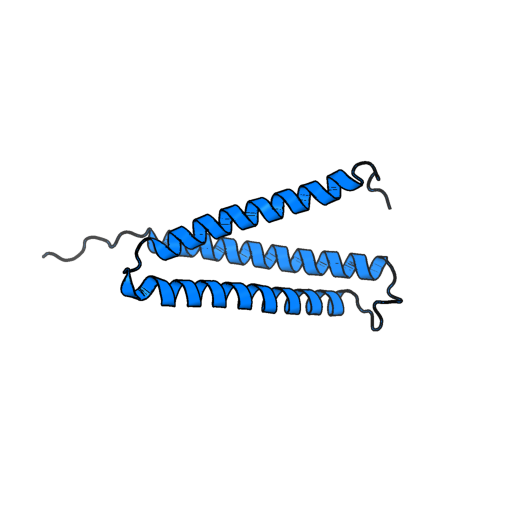 -10.546 1.00 93.88 93 THR A C 1
ATOM 661 O O . THR A 1 93 ? 2.813 -2.793 -9.612 1.00 93.88 93 THR A O 1
ATOM 664 N N . PHE A 1 94 ? 3.165 -1.391 -11.323 1.00 91.69 94 PHE A N 1
ATOM 665 C CA . PHE A 1 94 ? 1.919 -0.653 -11.105 1.00 91.69 94 PHE A CA 1
ATOM 666 C C . PHE A 1 94 ? 0.668 -1.497 -11.364 1.00 91.69 94 PHE A C 1
ATOM 668 O O . PHE A 1 94 ? -0.306 -1.357 -10.627 1.00 91.69 94 PHE A O 1
ATOM 675 N N . ALA A 1 95 ? 0.679 -2.387 -12.359 1.00 94.75 95 ALA A N 1
ATOM 676 C CA . ALA A 1 95 ? -0.434 -3.301 -12.605 1.00 94.75 95 ALA A CA 1
ATOM 677 C C . ALA A 1 95 ? -0.633 -4.271 -11.429 1.00 94.75 95 ALA A C 1
ATOM 679 O O . ALA A 1 95 ? -1.758 -4.441 -10.960 1.00 94.75 95 ALA A O 1
ATOM 680 N N . VAL A 1 96 ? 0.451 -4.846 -10.898 1.00 96.00 96 VAL A N 1
ATOM 681 C CA . VAL A 1 96 ? 0.404 -5.704 -9.703 1.00 96.00 96 VAL A CA 1
ATOM 682 C C . VAL A 1 96 ? -0.111 -4.918 -8.496 1.00 96.00 96 VAL A C 1
ATOM 684 O O . VAL A 1 96 ? -1.016 -5.386 -7.806 1.00 96.00 96 VAL A O 1
ATOM 687 N N . ALA A 1 97 ? 0.394 -3.702 -8.266 1.00 94.31 97 ALA A N 1
ATOM 688 C CA . ALA A 1 97 ? -0.086 -2.839 -7.189 1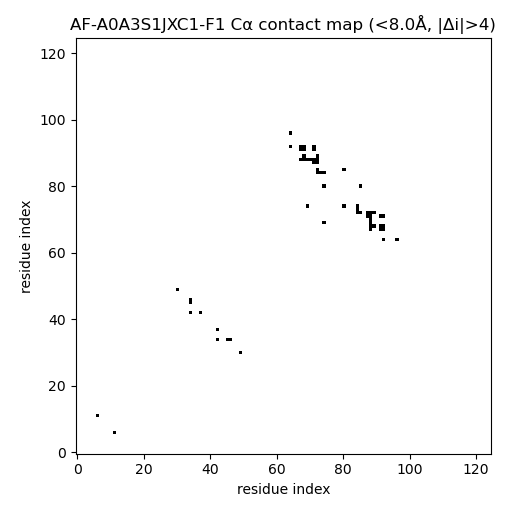.00 94.31 97 ALA A CA 1
ATOM 689 C C . ALA A 1 97 ? -1.587 -2.526 -7.323 1.00 94.31 97 ALA A C 1
ATOM 691 O O . ALA A 1 97 ? -2.322 -2.613 -6.340 1.00 94.31 97 ALA A O 1
ATOM 692 N N . ALA A 1 98 ? -2.065 -2.226 -8.534 1.00 94.69 98 ALA A N 1
ATOM 693 C CA . ALA A 1 98 ? -3.479 -1.975 -8.796 1.00 94.69 98 ALA A CA 1
ATOM 694 C C . ALA A 1 98 ? -4.349 -3.202 -8.479 1.00 94.69 98 ALA A C 1
ATOM 696 O O . ALA A 1 98 ? -5.380 -3.061 -7.821 1.00 94.69 98 ALA A O 1
ATOM 697 N N . VAL A 1 99 ? -3.919 -4.407 -8.868 1.00 96.50 99 VAL A N 1
ATOM 698 C CA . VAL A 1 99 ? -4.621 -5.658 -8.530 1.00 96.50 99 VAL A CA 1
ATOM 699 C C . VAL A 1 99 ? -4.683 -5.861 -7.015 1.00 96.50 99 VAL A C 1
ATOM 701 O O . VAL A 1 99 ? -5.755 -6.146 -6.485 1.00 96.50 99 VAL A O 1
ATOM 704 N N . LEU A 1 100 ? -3.574 -5.659 -6.297 1.00 94.69 100 LEU A N 1
ATOM 705 C CA . LEU A 1 100 ? -3.549 -5.781 -4.834 1.00 94.69 100 LEU A CA 1
ATOM 706 C C . LEU A 1 100 ? -4.483 -4.773 -4.151 1.00 94.69 100 LEU A C 1
ATOM 708 O O . LEU A 1 100 ? -5.170 -5.132 -3.195 1.00 94.69 100 LEU A O 1
ATOM 712 N N . ILE A 1 101 ? -4.562 -3.539 -4.659 1.00 92.12 101 ILE A N 1
ATOM 713 C CA . ILE A 1 101 ? -5.508 -2.526 -4.171 1.00 92.12 101 ILE A CA 1
ATOM 714 C C . ILE A 1 101 ? -6.952 -2.984 -4.399 1.00 92.12 101 ILE A C 1
ATOM 716 O O . ILE A 1 101 ? -7.763 -2.897 -3.480 1.00 92.12 101 ILE A O 1
ATOM 720 N N . VAL A 1 102 ? -7.282 -3.509 -5.582 1.00 95.25 102 VAL A N 1
ATOM 721 C CA . VAL A 1 102 ? -8.629 -4.033 -5.876 1.00 95.25 102 VAL A CA 1
ATOM 722 C C . VAL A 1 102 ? -8.992 -5.179 -4.929 1.00 95.25 102 VAL A C 1
ATOM 724 O O . VAL A 1 102 ? -10.091 -5.184 -4.374 1.00 95.25 102 VAL A O 1
ATOM 727 N N . VAL A 1 103 ? -8.068 -6.111 -4.676 1.00 95.12 103 VAL A N 1
ATOM 728 C CA . VAL A 1 103 ? -8.268 -7.205 -3.711 1.00 95.12 103 VAL A CA 1
ATOM 729 C C . VAL A 1 103 ? -8.486 -6.655 -2.297 1.00 95.12 103 VAL A C 1
ATOM 731 O O . VAL A 1 103 ? -9.421 -7.074 -1.615 1.00 95.12 103 VAL A O 1
ATOM 734 N N . ALA A 1 104 ? -7.686 -5.678 -1.863 1.00 89.56 104 ALA A N 1
ATOM 735 C CA . ALA A 1 104 ? -7.846 -5.036 -0.559 1.00 89.56 104 ALA A CA 1
ATOM 736 C C . ALA A 1 104 ? -9.208 -4.338 -0.413 1.00 89.56 104 ALA A C 1
ATOM 738 O O . ALA A 1 104 ? -9.870 -4.484 0.616 1.00 89.56 104 ALA A O 1
ATOM 739 N N . LEU A 1 105 ? -9.665 -3.632 -1.452 1.00 89.88 105 LEU A N 1
ATOM 740 C CA . LEU A 1 105 ? -10.985 -3.001 -1.481 1.00 89.88 105 LEU A CA 1
ATOM 741 C C . LEU A 1 105 ? -12.110 -4.041 -1.429 1.00 89.88 105 LEU A C 1
ATOM 743 O O . LEU A 1 105 ? -13.060 -3.864 -0.667 1.00 89.88 105 LEU A O 1
ATOM 747 N N . ALA A 1 106 ? -11.990 -5.146 -2.167 1.00 92.81 106 ALA A N 1
ATOM 748 C CA . ALA A 1 106 ? -12.961 -6.237 -2.128 1.00 92.81 106 ALA A CA 1
ATOM 749 C C . ALA A 1 106 ? -13.068 -6.856 -0.723 1.00 92.81 106 ALA A C 1
ATOM 751 O O . ALA A 1 106 ? -14.175 -7.056 -0.223 1.00 92.81 106 ALA A O 1
ATOM 752 N N . MET A 1 107 ? -11.938 -7.082 -0.042 1.00 89.81 107 MET A N 1
ATOM 753 C CA . MET A 1 107 ? -11.921 -7.550 1.350 1.00 89.81 107 MET A CA 1
ATOM 754 C C . MET A 1 107 ? -12.549 -6.531 2.311 1.00 89.81 107 MET A C 1
ATOM 756 O O . MET A 1 107 ? -13.328 -6.904 3.191 1.00 89.81 107 MET A O 1
ATOM 760 N N . ALA A 1 108 ? -12.254 -5.240 2.144 1.00 85.88 108 ALA A N 1
ATOM 761 C CA . ALA A 1 108 ? -12.808 -4.178 2.983 1.00 85.88 108 ALA A CA 1
ATOM 762 C C . ALA A 1 108 ? -14.335 -4.052 2.832 1.00 85.88 108 ALA A C 1
ATOM 764 O O . ALA A 1 108 ? -15.052 -3.904 3.820 1.00 85.88 108 ALA A O 1
ATOM 765 N N . VAL A 1 109 ? -14.852 -4.152 1.606 1.00 87.44 109 VAL A N 1
ATOM 766 C CA . VAL A 1 109 ? -16.299 -4.140 1.347 1.00 87.44 109 VAL A CA 1
ATOM 767 C C . VAL A 1 109 ? -16.956 -5.428 1.852 1.00 87.44 109 VAL A C 1
ATOM 769 O O . VAL A 1 109 ? -17.982 -5.364 2.528 1.00 87.44 109 VAL A O 1
ATOM 772 N N . GLY A 1 110 ? -16.348 -6.590 1.594 1.00 87.44 110 GLY A N 1
ATOM 773 C CA . GLY A 1 110 ? -16.854 -7.887 2.046 1.00 87.44 110 GLY A CA 1
ATOM 774 C C . GLY A 1 110 ? -16.961 -7.980 3.569 1.00 87.44 110 GLY A C 1
ATOM 775 O O . GLY A 1 110 ? -18.013 -8.334 4.093 1.00 87.44 110 GLY A O 1
ATOM 776 N N . SER A 1 111 ? -15.911 -7.587 4.292 1.00 83.50 111 SER A N 1
ATOM 777 C CA . SER A 1 111 ? -15.896 -7.582 5.765 1.00 83.50 111 SER A CA 1
ATOM 778 C C . SER A 1 111 ? -16.972 -6.675 6.372 1.00 83.50 111 SER A C 1
ATOM 780 O O . SER A 1 111 ? -17.617 -7.062 7.345 1.00 83.50 111 SER A O 1
ATOM 782 N N . ARG A 1 112 ? -17.246 -5.515 5.763 1.00 78.75 112 ARG A N 1
ATOM 783 C CA . ARG A 1 112 ? -18.363 -4.646 6.172 1.00 78.75 112 ARG A CA 1
ATOM 784 C C . ARG A 1 112 ? -19.727 -5.279 5.916 1.00 78.75 112 ARG A C 1
ATOM 786 O O . ARG A 1 112 ? -20.599 -5.179 6.771 1.00 78.75 112 ARG A O 1
ATOM 793 N N . ALA A 1 113 ? -19.909 -5.952 4.781 1.00 78.06 113 ALA A N 1
ATOM 794 C CA . ALA A 1 113 ? -21.152 -6.662 4.479 1.00 78.06 113 ALA A CA 1
ATOM 795 C C . ALA A 1 113 ? -21.409 -7.822 5.458 1.00 78.06 113 ALA A C 1
ATOM 797 O O . ALA A 1 113 ? -22.550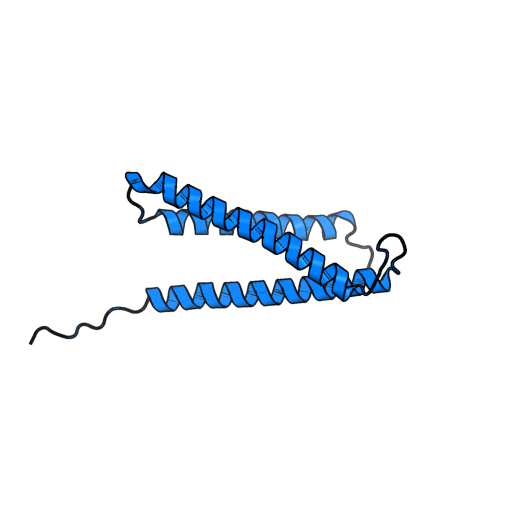 -8.050 5.850 1.00 78.06 113 ALA A O 1
ATOM 798 N N . LEU A 1 114 ? -20.353 -8.521 5.890 1.00 75.94 114 LEU A N 1
ATOM 799 C CA . LEU A 1 114 ? -20.418 -9.550 6.932 1.00 75.94 114 LEU A CA 1
ATOM 800 C C . LEU A 1 114 ? -20.798 -8.967 8.301 1.00 75.94 114 LEU A C 1
ATOM 802 O O . LEU A 1 114 ? -21.664 -9.527 8.965 1.00 75.94 114 LEU A O 1
ATOM 806 N N . ALA A 1 115 ? -20.207 -7.837 8.698 1.00 74.75 115 ALA A N 1
ATOM 807 C CA . ALA A 1 115 ? -20.517 -7.168 9.965 1.00 74.75 115 ALA A CA 1
ATOM 808 C C . ALA A 1 115 ? -21.923 -6.537 9.997 1.00 74.75 115 ALA A C 1
ATOM 810 O O . ALA A 1 115 ? -22.517 -6.409 11.062 1.00 74.75 115 ALA A O 1
ATOM 811 N N . ALA A 1 116 ? -22.468 -6.159 8.838 1.00 72.38 116 ALA A N 1
ATOM 812 C CA . ALA A 1 116 ? -23.799 -5.568 8.713 1.00 72.38 116 ALA A CA 1
ATOM 813 C C . ALA A 1 116 ? -24.945 -6.597 8.691 1.00 72.38 116 ALA A C 1
ATOM 815 O O . ALA A 1 116 ? -26.106 -6.194 8.632 1.00 72.38 116 ALA A O 1
ATOM 816 N N . ARG A 1 117 ? -24.661 -7.910 8.712 1.00 68.31 117 ARG A N 1
ATOM 817 C CA . ARG A 1 117 ? -25.705 -8.946 8.767 1.00 68.31 117 ARG A CA 1
ATOM 818 C C . ARG A 1 117 ? -26.362 -8.960 10.156 1.00 68.31 117 ARG A C 1
ATOM 820 O O . ARG A 1 117 ? -25.685 -9.314 11.119 1.00 68.31 117 ARG A O 1
ATOM 827 N N . PRO A 1 118 ? -27.663 -8.634 10.280 1.00 60.19 118 PRO A N 1
ATOM 828 C CA . PRO A 1 118 ? -28.375 -8.752 11.545 1.00 60.19 118 PRO A CA 1
ATOM 829 C C . PRO A 1 118 ? -28.474 -10.229 11.936 1.00 60.19 118 PRO A C 1
ATOM 831 O O . PRO A 1 118 ? -28.848 -11.065 11.111 1.00 60.19 118 PRO A O 1
ATOM 834 N N . SER A 1 119 ? -28.167 -10.555 13.191 1.00 58.72 119 SER A N 1
ATOM 835 C CA . SER A 1 119 ? -28.550 -11.833 13.791 1.00 58.72 119 SER A CA 1
ATOM 836 C C . SER A 1 119 ? -30.072 -11.975 13.706 1.00 58.72 119 SER A C 1
ATOM 838 O O . SER A 1 119 ? 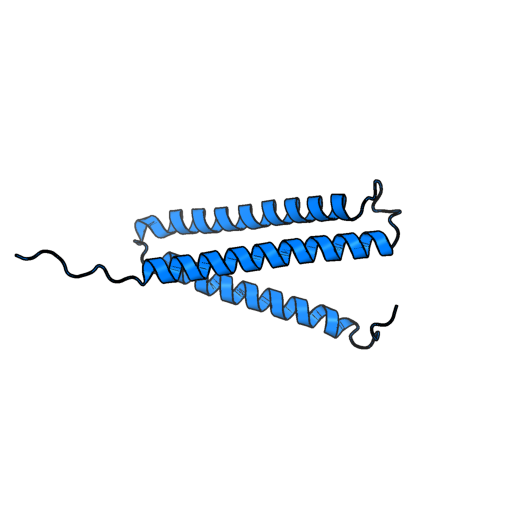-30.799 -11.169 14.288 1.00 58.72 119 SER A O 1
ATOM 840 N N . LEU A 1 120 ? -30.545 -12.961 12.939 1.00 65.25 120 LEU A N 1
ATOM 841 C CA . LEU A 1 120 ? -31.963 -13.303 12.831 1.00 65.25 120 LEU A CA 1
ATOM 842 C C . LEU A 1 120 ? -32.545 -13.562 14.235 1.00 65.25 120 LEU A C 1
ATOM 844 O O . LEU A 1 120 ? -31.932 -14.308 15.001 1.00 65.25 120 LEU A O 1
ATOM 848 N N . PRO A 1 121 ? -33.712 -12.990 14.585 1.00 60.53 121 PRO A N 1
ATOM 849 C CA . PRO A 1 121 ? -34.440 -13.369 15.790 1.00 60.53 121 PRO A CA 1
ATOM 850 C C . PRO A 1 121 ? -34.953 -14.804 15.628 1.00 60.53 121 PRO A C 1
ATOM 852 O O . PRO A 1 121 ? -35.864 -15.055 14.843 1.00 60.53 121 PRO A O 1
ATOM 855 N N . GLY A 1 122 ? -34.348 -15.747 16.344 1.00 67.31 122 GLY A N 1
ATOM 856 C CA . GLY A 1 122 ? -34.743 -17.152 16.333 1.00 67.31 122 GLY A CA 1
ATOM 857 C C . GLY A 1 122 ? -34.219 -17.872 17.567 1.00 67.31 122 GLY A C 1
ATOM 858 O O . GLY A 1 122 ? -33.151 -18.465 17.506 1.00 67.31 122 GLY A O 1
ATOM 859 N N . ASP A 1 123 ? -34.906 -17.678 18.694 1.00 59.31 123 ASP A N 1
ATOM 860 C CA . ASP A 1 123 ? -35.436 -18.741 19.570 1.00 59.31 123 ASP A CA 1
ATOM 861 C C . ASP A 1 123 ? -35.869 -18.129 20.910 1.00 59.31 123 ASP A C 1
ATOM 863 O O . ASP A 1 123 ? -35.120 -18.058 21.882 1.00 59.31 123 ASP A O 1
ATOM 867 N N . ILE A 1 124 ? -37.118 -17.663 20.941 1.00 60.16 124 ILE A N 1
ATOM 868 C CA . ILE A 1 124 ? -37.931 -17.676 22.158 1.00 60.16 124 ILE A CA 1
ATOM 869 C C . ILE A 1 124 ? -39.235 -18.397 21.815 1.00 60.16 124 ILE A C 1
ATOM 871 O O . ILE A 1 124 ? -40.229 -17.783 21.430 1.00 60.16 124 ILE A O 1
ATOM 875 N N . SER A 1 125 ? -39.193 -19.723 21.899 1.00 61.94 125 SER A N 1
ATOM 876 C CA . SER A 1 125 ? -40.375 -20.576 22.032 1.00 61.94 125 SER A CA 1
ATOM 877 C C . SER A 1 125 ? -40.301 -21.305 23.359 1.00 61.94 125 SER A C 1
ATOM 879 O O . SER A 1 125 ? -39.222 -21.888 23.609 1.00 61.94 125 SER A O 1
#

pLDDT: mean 83.57, std 13.02, range [46.03, 96.5]